Protein AF-A0A6A4EJA3-F1 (afdb_monomer_lite)

Radius of gyration: 52.84 Å; chains: 1; bounding box: 102×20×146 Å

Organism: NCBI:txid53985

Foldseek 3Di:
DQDWDADPVRDIDSDDPVVVVVVVVVVVVVVVVVVVVVVVVVVVVVVVVVVVVVVVVVVVVVVVVVVVVVVVVVVVVVVVVVVVVVVVVVVVVVVVVVVVVVVVVVVVVVVVVVVVVVVVVVVVVD

Structure (mmCIF, N/CA/C/O backbone):
data_AF-A0A6A4EJA3-F1
#
_entry.id   AF-A0A6A4EJA3-F1
#
loop_
_atom_site.group_PDB
_atom_site.id
_atom_site.type_symbol
_atom_site.label_atom_id
_atom_site.label_alt_id
_atom_site.label_comp_id
_atom_site.label_asym_id
_atom_site.label_entity_id
_atom_site.label_seq_id
_atom_site.pdbx_PDB_ins_code
_atom_site.Cartn_x
_atom_site.Cartn_y
_atom_site.Cartn_z
_atom_site.occupancy
_atom_site.B_iso_or_equiv
_atom_site.auth_seq_id
_atom_site.auth_comp_id
_atom_site.auth_asym_id
_atom_site.auth_atom_id
_atom_site.pdbx_PDB_model_num
ATOM 1 N N . MET A 1 1 ? -37.111 1.045 73.009 1.00 49.44 1 MET A N 1
ATOM 2 C CA . MET A 1 1 ? -37.632 -0.321 72.782 1.00 49.44 1 MET A CA 1
ATOM 3 C C . MET A 1 1 ? -38.353 -0.316 71.447 1.00 49.44 1 MET A C 1
ATOM 5 O O . MET A 1 1 ? -38.993 0.697 71.183 1.00 49.44 1 MET A O 1
ATOM 9 N N . PRO A 1 2 ? -38.224 -1.350 70.599 1.00 60.75 2 PRO A N 1
ATOM 10 C CA . PRO A 1 2 ? -38.980 -1.399 69.352 1.00 60.75 2 PRO A CA 1
ATOM 11 C C . PRO A 1 2 ? -40.474 -1.417 69.691 1.00 60.75 2 PRO A C 1
ATOM 13 O O . PRO A 1 2 ? -40.886 -2.169 70.575 1.00 60.75 2 PRO A O 1
ATOM 16 N N . SER A 1 3 ? -41.260 -0.557 69.047 1.00 69.50 3 SER A N 1
ATOM 17 C CA . SER A 1 3 ? -42.714 -0.563 69.204 1.00 69.50 3 SER A CA 1
ATOM 18 C C . SER A 1 3 ? -43.270 -1.735 68.400 1.00 69.50 3 SER A C 1
ATOM 20 O O . SER A 1 3 ? -43.077 -1.794 67.189 1.00 69.50 3 SER A O 1
ATOM 22 N N . ILE A 1 4 ? -43.904 -2.691 69.076 1.00 78.75 4 ILE A N 1
ATOM 23 C CA . ILE A 1 4 ? -44.558 -3.828 68.426 1.00 78.75 4 ILE A CA 1
ATOM 24 C C . ILE A 1 4 ? -45.983 -3.399 68.068 1.00 78.75 4 ILE A C 1
ATOM 26 O O . ILE A 1 4 ? -46.725 -2.945 68.939 1.00 78.75 4 ILE A O 1
ATOM 30 N N . CYS A 1 5 ? -46.366 -3.543 66.803 1.00 77.44 5 CYS A N 1
ATOM 31 C CA . CYS A 1 5 ? -47.709 -3.257 66.302 1.00 77.44 5 CYS A CA 1
ATOM 32 C C . CYS A 1 5 ? -48.258 -4.455 65.515 1.00 77.44 5 CYS A C 1
ATOM 34 O O . CYS A 1 5 ? -47.505 -5.351 65.144 1.00 77.44 5 CYS A O 1
ATOM 36 N N . PHE A 1 6 ? -49.571 -4.496 65.296 1.00 79.62 6 PHE A N 1
ATOM 37 C CA . PHE A 1 6 ? -50.211 -5.488 64.432 1.00 79.62 6 PHE A CA 1
ATOM 38 C C . PHE A 1 6 ? -50.664 -4.802 63.146 1.00 79.62 6 PHE A C 1
ATOM 40 O O . PHE A 1 6 ? -51.156 -3.674 63.208 1.00 79.62 6 PHE A O 1
ATOM 47 N N . ASP A 1 7 ? -50.477 -5.457 62.004 1.00 77.56 7 ASP A N 1
ATOM 48 C CA . ASP A 1 7 ? -51.030 -4.978 60.736 1.00 77.56 7 ASP A CA 1
ATOM 49 C C . ASP A 1 7 ? -52.493 -5.412 60.536 1.00 77.56 7 ASP A C 1
ATOM 51 O O . ASP A 1 7 ? -53.087 -6.087 61.383 1.00 77.56 7 ASP A O 1
ATOM 55 N N . ASP A 1 8 ? -53.074 -5.008 59.403 1.00 81.94 8 ASP A N 1
ATOM 56 C CA . ASP A 1 8 ? -54.471 -5.285 59.045 1.00 81.94 8 ASP A CA 1
ATOM 57 C C . ASP A 1 8 ? -54.770 -6.796 58.910 1.00 81.94 8 ASP A C 1
ATOM 59 O O . ASP A 1 8 ? -55.925 -7.205 59.023 1.00 81.94 8 ASP A O 1
ATOM 63 N N . ASP A 1 9 ? -53.732 -7.628 58.752 1.00 84.62 9 ASP A N 1
ATOM 64 C CA . ASP A 1 9 ? -53.801 -9.092 58.676 1.00 84.62 9 ASP A CA 1
ATOM 65 C C . ASP A 1 9 ? -53.482 -9.770 60.027 1.00 84.62 9 ASP A C 1
ATOM 67 O O . ASP A 1 9 ? -53.293 -10.988 60.099 1.00 84.62 9 ASP A O 1
ATOM 71 N N . CYS A 1 10 ? -53.427 -8.993 61.119 1.00 80.62 10 CYS A N 1
ATOM 72 C CA . CYS A 1 10 ? -53.075 -9.437 62.472 1.00 80.62 10 CYS A CA 1
ATOM 73 C C . CYS A 1 10 ? -51.661 -10.040 62.597 1.00 80.62 10 CYS A C 1
ATOM 75 O O . CYS A 1 10 ? -51.392 -10.814 63.522 1.00 80.62 10 CYS A O 1
ATOM 77 N N . GLN A 1 11 ? -50.730 -9.677 61.713 1.00 82.19 11 GLN A N 1
ATOM 78 C CA . GLN A 1 11 ? -49.329 -10.075 61.823 1.00 82.19 11 GLN A CA 1
ATOM 79 C C . GLN A 1 11 ? -48.558 -9.117 62.727 1.00 82.19 11 GLN A C 1
ATOM 81 O O . GLN A 1 11 ? -48.745 -7.901 62.696 1.00 82.19 11 GLN A O 1
ATOM 86 N N . VAL A 1 12 ? -47.650 -9.675 63.529 1.00 84.19 12 VAL A N 1
ATOM 87 C CA . VAL A 1 12 ? -46.762 -8.900 64.400 1.00 84.19 12 VAL A CA 1
ATOM 88 C C . VAL A 1 12 ? -45.743 -8.147 63.546 1.00 84.19 12 VAL A C 1
ATOM 90 O O . VAL A 1 12 ? -44.961 -8.759 62.818 1.00 84.19 12 VAL A O 1
ATOM 93 N N . ARG A 1 13 ? -45.701 -6.823 63.682 1.00 78.88 13 ARG A N 1
ATOM 94 C CA . ARG A 1 13 ? -44.742 -5.933 63.027 1.00 78.88 13 ARG A CA 1
ATOM 95 C C . ARG A 1 13 ? -43.952 -5.123 64.044 1.00 78.88 13 ARG A C 1
ATOM 97 O O . ARG A 1 13 ? -44.421 -4.795 65.129 1.00 78.88 13 ARG A O 1
ATOM 104 N N . VAL A 1 14 ? -42.717 -4.806 63.671 1.00 82.88 14 VAL A N 1
ATOM 105 C CA . VAL A 1 14 ? -41.757 -4.051 64.500 1.00 82.88 14 VAL A CA 1
ATOM 106 C C . VAL A 1 14 ? -41.557 -2.620 63.967 1.00 82.88 14 VAL A C 1
ATOM 108 O O . VAL A 1 14 ? -40.857 -1.812 64.572 1.00 82.88 14 VAL A O 1
ATOM 111 N N . LEU A 1 15 ? -42.184 -2.322 62.826 1.00 76.12 15 LEU A N 1
ATOM 112 C CA . LEU A 1 15 ? -42.223 -1.042 62.127 1.00 76.12 15 LEU A CA 1
ATOM 113 C C . LEU A 1 15 ? -43.686 -0.738 61.795 1.00 76.12 15 LEU A C 1
ATOM 115 O O . LEU A 1 15 ? -44.449 -1.647 61.468 1.00 76.12 15 LEU A O 1
ATOM 119 N N . ASP A 1 16 ? -44.065 0.528 61.885 1.00 79.94 16 ASP A N 1
ATOM 120 C CA . ASP A 1 16 ? -45.361 1.041 61.458 1.00 79.94 16 ASP A CA 1
ATOM 121 C C . ASP A 1 16 ? -45.530 0.970 59.933 1.00 79.94 16 ASP A C 1
ATOM 123 O O . ASP A 1 16 ? -44.570 0.918 59.158 1.00 79.94 16 ASP A O 1
ATOM 127 N N . LYS A 1 17 ? -46.794 0.944 59.506 1.00 78.81 17 LYS A N 1
ATOM 128 C CA . LYS A 1 17 ? -47.201 0.711 58.116 1.00 78.81 17 LYS A CA 1
ATOM 129 C C . LYS A 1 17 ? -46.616 1.738 57.141 1.00 78.81 17 LYS A C 1
ATOM 131 O O . LYS A 1 17 ? -46.218 1.359 56.039 1.00 78.81 17 LYS A O 1
ATOM 136 N N . ASP A 1 18 ? -46.508 2.996 57.559 1.00 83.00 18 ASP A N 1
ATOM 137 C CA . ASP A 1 18 ? -45.975 4.081 56.730 1.00 83.00 18 ASP A CA 1
ATOM 138 C C . ASP A 1 18 ? -44.482 3.869 56.449 1.00 83.00 18 ASP A C 1
ATOM 140 O O . ASP A 1 18 ? -44.060 3.905 55.293 1.00 83.00 18 ASP A O 1
ATOM 144 N N . ASN A 1 19 ? -43.695 3.521 57.473 1.00 84.69 19 ASN A N 1
ATOM 145 C CA . ASN A 1 19 ? -42.273 3.208 57.315 1.00 84.69 19 ASN A CA 1
ATOM 146 C C . ASN A 1 19 ? -42.030 1.953 56.461 1.00 84.69 19 ASN A C 1
ATOM 148 O O . ASN A 1 19 ? -41.078 1.918 55.681 1.00 84.69 19 ASN A O 1
ATOM 152 N N . ILE A 1 20 ? -42.887 0.931 56.562 1.00 84.31 20 ILE A N 1
ATOM 153 C CA . ILE A 1 20 ? -42.811 -0.258 55.695 1.00 84.31 20 ILE A CA 1
ATOM 154 C C . ILE A 1 20 ? -43.083 0.122 54.238 1.00 84.31 20 ILE A C 1
ATOM 156 O O . ILE A 1 20 ? -42.326 -0.282 53.358 1.00 84.31 20 ILE A O 1
ATOM 160 N N . THR A 1 21 ? -44.120 0.925 53.995 1.00 86.56 21 THR A N 1
ATOM 161 C CA . THR A 1 21 ? -44.502 1.372 52.648 1.00 86.56 21 THR A CA 1
ATOM 162 C C . THR A 1 21 ? -43.386 2.205 52.018 1.00 86.56 21 THR A C 1
ATOM 164 O O . THR A 1 21 ? -42.934 1.887 50.923 1.00 86.56 21 THR A O 1
ATOM 167 N N . HIS A 1 22 ? -42.844 3.187 52.747 1.00 91.00 22 HIS A N 1
ATOM 168 C CA . HIS A 1 22 ? -41.704 3.987 52.283 1.00 91.00 22 HIS A CA 1
ATOM 169 C C . HIS A 1 22 ? -40.456 3.142 52.005 1.00 91.00 22 HIS A C 1
ATOM 171 O O . HIS A 1 22 ? -39.732 3.397 51.046 1.00 91.00 22 HIS A O 1
ATOM 177 N N . THR A 1 23 ? -40.191 2.121 52.827 1.00 91.25 23 THR A N 1
ATOM 178 C CA . THR A 1 23 ? -39.045 1.227 52.605 1.00 91.25 23 THR A CA 1
ATOM 179 C C . THR A 1 23 ? -39.226 0.402 51.327 1.00 91.25 23 THR A C 1
ATOM 181 O O . THR A 1 23 ? -38.268 0.232 50.578 1.00 91.25 23 THR A O 1
ATOM 184 N N . GLN A 1 24 ? -40.446 -0.067 51.045 1.00 91.88 24 GLN A N 1
ATOM 185 C CA . GLN A 1 24 ? -40.772 -0.799 49.815 1.00 91.88 24 GLN A CA 1
ATOM 186 C C . GLN A 1 24 ? -40.710 0.093 48.567 1.00 91.88 24 GLN A C 1
ATOM 188 O O . GLN A 1 24 ? -40.192 -0.333 47.536 1.00 91.88 24 GLN A O 1
ATOM 193 N N . GLU A 1 25 ? -41.189 1.336 48.654 1.00 95.75 25 GLU A N 1
ATOM 194 C CA . GLU A 1 25 ? -41.066 2.328 47.576 1.00 95.75 25 GLU A CA 1
ATOM 195 C C . GLU A 1 25 ? -39.591 2.625 47.273 1.00 95.75 25 GLU A C 1
ATOM 197 O O . GLU A 1 25 ? -39.167 2.562 46.118 1.00 95.75 25 GLU A O 1
ATOM 202 N N . LEU A 1 26 ? -38.779 2.849 48.312 1.00 95.88 26 LEU A N 1
ATOM 203 C CA . LEU A 1 26 ? -37.341 3.071 48.176 1.00 95.88 26 LEU A CA 1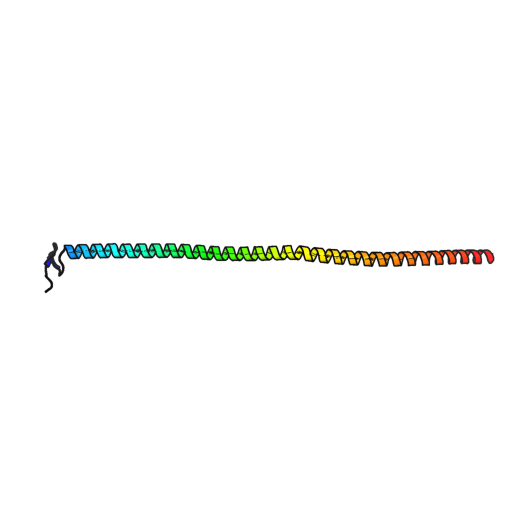
ATOM 204 C C . LEU A 1 26 ? -36.617 1.859 47.572 1.00 95.88 26 LEU A C 1
ATOM 206 O O . LEU A 1 26 ? -35.727 2.028 46.736 1.00 95.88 26 LEU A O 1
ATOM 210 N N . GLU A 1 27 ? -36.982 0.639 47.974 1.00 96.50 27 GLU A N 1
ATOM 211 C CA . GLU A 1 27 ? -36.466 -0.595 47.375 1.00 96.50 27 GLU A CA 1
ATOM 212 C C . GLU A 1 27 ? -36.808 -0.657 45.878 1.00 96.50 27 GLU A C 1
ATOM 214 O O . GLU A 1 27 ? -35.936 -0.927 45.048 1.00 96.50 27 GLU A O 1
ATOM 219 N N . GLN A 1 28 ? -38.055 -0.350 45.512 1.00 97.44 28 GLN A N 1
ATOM 220 C CA . GLN A 1 28 ? -38.497 -0.355 44.121 1.00 97.44 28 GLN A CA 1
ATOM 221 C C . GLN A 1 28 ? -37.747 0.683 43.275 1.00 97.44 28 GLN A C 1
ATOM 223 O O . GLN A 1 28 ? -37.267 0.349 42.188 1.00 97.44 28 GLN A O 1
ATOM 228 N N . GLU A 1 29 ? -37.616 1.921 43.756 1.00 97.38 29 GLU A N 1
ATOM 229 C CA . GLU A 1 29 ? -36.871 2.976 43.061 1.00 97.38 29 GLU A CA 1
ATOM 230 C C . GLU A 1 29 ? -35.387 2.627 42.921 1.00 97.38 29 GLU A C 1
ATOM 232 O O . GLU A 1 29 ? -34.805 2.813 41.848 1.00 97.38 29 GLU A O 1
ATOM 237 N N . SER A 1 30 ? -34.786 2.057 43.968 1.00 98.00 30 SER A N 1
ATOM 238 C CA . SER A 1 30 ? -33.386 1.620 43.954 1.00 98.00 30 SER A CA 1
ATOM 239 C C . SER A 1 30 ? -33.152 0.527 42.910 1.00 98.00 30 SER A C 1
ATOM 241 O O . SER A 1 30 ? -32.190 0.598 42.142 1.00 98.00 30 SER A O 1
ATOM 243 N N . ASN A 1 31 ? -34.064 -0.444 42.820 1.00 97.69 31 ASN A N 1
ATOM 244 C CA . ASN A 1 31 ? -34.003 -1.505 41.817 1.00 97.69 31 ASN A CA 1
ATOM 245 C C . ASN A 1 31 ? -34.177 -0.952 40.394 1.00 97.69 31 ASN A C 1
ATOM 247 O O . ASN A 1 31 ? -33.407 -1.302 39.502 1.00 97.69 31 ASN A O 1
ATOM 251 N N . GLN A 1 32 ? -35.123 -0.033 40.173 1.00 98.06 32 GLN A N 1
ATOM 252 C CA . GLN A 1 32 ? -35.294 0.621 38.868 1.00 98.06 32 GLN A CA 1
ATOM 253 C C . GLN A 1 32 ? -34.069 1.447 38.461 1.00 98.06 32 GLN A C 1
ATOM 255 O O . GLN A 1 32 ? -33.706 1.482 37.283 1.00 98.06 32 GLN A O 1
ATOM 260 N N . PHE A 1 33 ? -33.438 2.130 39.418 1.00 98.19 33 PHE A N 1
ATOM 261 C CA . PHE A 1 33 ? -32.201 2.861 39.177 1.00 98.19 33 PHE A CA 1
ATOM 262 C C . PHE A 1 33 ? -31.073 1.913 38.762 1.00 98.19 33 PHE A C 1
ATOM 264 O O . PHE A 1 33 ? -30.398 2.183 37.768 1.00 98.19 33 PHE A O 1
ATOM 271 N N . ALA A 1 34 ? -30.908 0.788 39.466 1.00 97.94 34 ALA A N 1
ATOM 272 C CA . ALA A 1 34 ? -29.915 -0.225 39.124 1.00 97.94 34 ALA A CA 1
ATOM 273 C C . ALA A 1 34 ? -30.124 -0.769 37.700 1.00 97.94 34 ALA A C 1
ATOM 275 O O . ALA A 1 34 ? -29.181 -0.776 36.913 1.00 97.94 34 ALA A O 1
ATOM 276 N N . THR A 1 35 ? -31.363 -1.107 37.322 1.00 98.38 35 THR A N 1
ATOM 277 C CA . THR A 1 35 ? -31.681 -1.570 35.959 1.00 98.38 35 THR A CA 1
ATOM 278 C C . THR A 1 35 ? -31.333 -0.526 34.895 1.00 98.38 35 THR A C 1
ATOM 280 O O . THR A 1 35 ? -30.681 -0.844 33.904 1.00 98.38 35 THR A O 1
ATOM 283 N N . LYS A 1 36 ? -31.695 0.747 35.104 1.00 98.38 36 LYS A N 1
ATOM 284 C CA . LYS A 1 36 ? -31.348 1.826 34.159 1.00 98.38 36 LYS A CA 1
ATOM 285 C C . LYS A 1 36 ? -29.838 2.033 34.041 1.00 98.38 36 LYS A C 1
ATOM 287 O O . LYS A 1 36 ? -29.347 2.383 32.968 1.00 98.38 36 LYS A O 1
ATOM 292 N N . LEU A 1 37 ? -29.100 1.844 35.136 1.00 98.25 37 LEU A N 1
ATOM 293 C CA . LEU A 1 37 ? -27.643 1.936 35.139 1.00 98.25 37 LEU A CA 1
ATOM 294 C C . LEU A 1 37 ? -27.014 0.807 34.307 1.00 98.25 37 LEU A C 1
ATOM 296 O O . LEU A 1 37 ? -26.082 1.062 33.545 1.00 98.25 37 LEU A O 1
ATOM 300 N N . GLU A 1 38 ? -27.541 -0.414 34.419 1.00 98.31 38 GLU A N 1
ATOM 301 C CA . GLU A 1 38 ? -27.116 -1.562 33.609 1.00 98.31 38 GLU A CA 1
ATOM 302 C C . GLU A 1 38 ? -27.403 -1.338 32.119 1.00 98.31 38 GLU A C 1
ATOM 304 O O . GLU A 1 38 ? -26.505 -1.493 31.290 1.00 98.31 38 GLU A O 1
ATOM 309 N N . GLU A 1 39 ? -28.607 -0.877 31.768 1.00 98.31 39 GLU A N 1
ATOM 310 C CA . GLU A 1 39 ? -28.963 -0.533 30.384 1.00 98.31 39 GLU A CA 1
ATOM 311 C C . GLU A 1 39 ? -28.032 0.541 29.805 1.00 98.31 39 GLU A C 1
ATOM 313 O O . GLU A 1 39 ? -27.538 0.415 28.681 1.00 98.31 39 GLU A O 1
ATOM 318 N N . PHE A 1 40 ? -27.745 1.591 30.581 1.00 98.31 40 PHE A N 1
ATOM 319 C CA . PHE A 1 40 ? -26.806 2.631 30.174 1.00 98.31 40 PHE A CA 1
ATOM 320 C C . PHE A 1 40 ? -25.396 2.072 29.950 1.00 98.31 40 PHE A C 1
ATOM 322 O O . PHE A 1 40 ? -24.742 2.431 28.967 1.00 98.31 40 PHE A O 1
ATOM 329 N N . HIS A 1 41 ? -24.933 1.177 30.826 1.00 98.19 41 HIS A N 1
ATOM 330 C CA . HIS A 1 41 ? -23.628 0.539 30.684 1.00 98.19 41 HIS A CA 1
ATOM 331 C C . HIS A 1 41 ? -23.529 -0.264 29.381 1.00 98.19 41 HIS A C 1
ATOM 333 O O . HIS A 1 41 ? -22.548 -0.118 28.646 1.00 98.19 41 HIS A O 1
ATOM 339 N N . GLU A 1 42 ? -24.559 -1.042 29.044 1.00 98.50 42 GLU A N 1
ATOM 340 C CA . GLU A 1 42 ? -24.594 -1.811 27.796 1.00 98.50 42 GLU A CA 1
ATOM 341 C C . GLU A 1 42 ? -24.626 -0.908 26.554 1.00 98.50 42 GLU A C 1
ATOM 343 O O . GLU A 1 42 ? -23.931 -1.182 25.572 1.00 98.50 42 GLU A O 1
ATOM 348 N N . ILE A 1 43 ? -25.339 0.223 26.601 1.00 98.31 43 ILE A N 1
ATOM 349 C CA . ILE A 1 43 ? -25.315 1.212 25.511 1.00 98.31 43 ILE A CA 1
ATOM 350 C C . ILE A 1 43 ? -23.902 1.774 25.323 1.00 98.31 43 ILE A C 1
ATOM 352 O O . ILE A 1 43 ? -23.393 1.807 24.199 1.00 98.31 43 ILE A O 1
ATOM 356 N N . VAL A 1 44 ? -23.248 2.205 26.406 1.00 98.50 44 VAL A N 1
ATOM 357 C CA . VAL A 1 44 ? -21.885 2.760 26.348 1.00 98.50 44 VAL A CA 1
ATOM 358 C C . VAL A 1 44 ? -20.903 1.729 25.798 1.00 98.50 44 VAL A C 1
ATOM 360 O O . VAL A 1 44 ? -20.080 2.057 24.941 1.00 98.50 44 VAL A O 1
ATOM 363 N N . LYS A 1 45 ? -21.015 0.475 26.238 1.00 98.44 45 LYS A N 1
ATOM 364 C CA . LYS A 1 45 ? -20.199 -0.630 25.738 1.00 98.44 45 LYS A CA 1
ATOM 365 C C . LYS A 1 45 ? -20.398 -0.851 24.237 1.00 98.44 45 LYS A C 1
ATOM 367 O O . LYS A 1 45 ? -19.412 -0.898 23.505 1.00 98.44 45 LYS A O 1
ATOM 372 N N . GLY A 1 46 ? -21.642 -0.874 23.757 1.00 98.44 46 GLY A N 1
ATOM 373 C CA . GLY A 1 46 ? -21.936 -0.983 22.326 1.00 98.44 46 GLY A CA 1
ATOM 374 C C . GLY A 1 46 ? -21.345 0.172 21.506 1.00 98.44 46 GLY A C 1
ATOM 375 O O . GLY A 1 46 ? -20.774 -0.045 20.435 1.00 98.44 46 GLY A O 1
ATOM 376 N N . VAL A 1 47 ? -21.405 1.405 22.020 1.00 98.38 47 VAL A N 1
ATOM 377 C CA . VAL A 1 47 ? -20.779 2.569 21.367 1.00 98.38 47 VAL A CA 1
ATOM 378 C C . VAL A 1 47 ? -19.257 2.418 21.298 1.00 98.38 47 VAL A C 1
ATOM 380 O O . VAL A 1 47 ? -18.669 2.677 20.244 1.00 98.38 47 VAL A O 1
ATOM 383 N N . LEU A 1 48 ? -18.615 1.968 22.380 1.00 98.31 48 LEU A N 1
ATOM 384 C CA . LEU A 1 48 ? -17.167 1.738 22.417 1.00 98.31 48 LEU A CA 1
ATOM 385 C C . LEU A 1 48 ? -16.731 0.671 21.407 1.00 98.31 48 LEU A C 1
ATOM 387 O O . LEU A 1 48 ? -15.767 0.891 20.672 1.00 98.31 48 LEU A O 1
ATOM 391 N N . GLU A 1 49 ? -17.463 -0.437 21.308 1.00 98.50 49 GLU A N 1
ATOM 392 C CA . GLU A 1 49 ? -17.185 -1.505 20.341 1.00 98.50 49 GLU A CA 1
ATOM 393 C C . GLU A 1 49 ? -17.269 -0.997 18.893 1.00 98.50 49 GLU A C 1
ATOM 395 O O . GLU A 1 49 ? -16.387 -1.267 18.068 1.00 98.50 49 GLU A O 1
ATOM 400 N N . VAL A 1 50 ? -18.292 -0.192 18.580 1.00 98.44 50 VAL A N 1
ATOM 401 C CA . VAL A 1 50 ? -18.427 0.439 17.260 1.00 98.44 50 VAL A CA 1
ATOM 402 C C . VAL A 1 50 ? -17.267 1.398 16.995 1.00 98.44 50 VAL A C 1
ATOM 404 O O . VAL A 1 50 ? -16.676 1.349 15.911 1.00 98.44 50 VAL A O 1
ATOM 407 N N . MET A 1 51 ? -16.905 2.247 17.961 1.00 98.44 51 MET A N 1
ATOM 408 C CA . MET A 1 51 ? -15.783 3.181 17.823 1.00 98.44 51 MET A CA 1
ATOM 409 C C . MET A 1 51 ? -14.460 2.451 17.578 1.00 98.44 51 MET A C 1
ATOM 411 O O . MET A 1 51 ? -13.710 2.833 16.676 1.00 98.44 51 MET A O 1
ATOM 415 N N . GLU A 1 52 ? -14.186 1.374 18.314 1.00 98.38 52 GLU A N 1
ATOM 416 C CA . GLU A 1 52 ? -12.975 0.574 18.128 1.00 98.38 52 GLU A CA 1
ATOM 417 C C . GLU A 1 52 ? -12.949 -0.089 16.740 1.00 98.38 52 GLU A C 1
ATOM 419 O O . GLU A 1 52 ? -11.924 -0.076 16.045 1.00 98.38 52 GLU A O 1
ATOM 424 N N . GLY A 1 53 ? -14.093 -0.611 16.286 1.00 98.44 53 GLY A N 1
ATOM 425 C CA . GLY A 1 53 ? -14.248 -1.154 14.939 1.00 98.44 53 GLY A CA 1
ATOM 426 C C . GLY A 1 53 ? -13.952 -0.119 13.849 1.00 98.44 53 GLY A C 1
ATOM 427 O O . GLY A 1 53 ? -13.240 -0.416 12.884 1.00 98.44 53 GLY A O 1
ATOM 428 N N . GLN A 1 54 ? -14.441 1.113 14.007 1.00 98.44 54 GLN A N 1
ATOM 429 C CA . GLN A 1 54 ? -14.165 2.200 13.064 1.00 98.44 54 GLN A CA 1
ATOM 430 C C . GLN A 1 54 ? -12.699 2.637 13.097 1.00 98.44 54 GLN A C 1
ATOM 432 O O . GLN A 1 54 ? -12.095 2.785 12.035 1.00 98.44 54 GLN A O 1
ATOM 437 N N . ALA A 1 55 ? -12.090 2.758 14.279 1.00 98.50 55 ALA A N 1
ATOM 438 C CA . ALA A 1 55 ? -10.675 3.101 14.412 1.00 98.50 55 ALA A CA 1
ATOM 439 C C . ALA A 1 55 ? -9.775 2.098 13.664 1.00 98.50 55 ALA A C 1
ATOM 441 O O . ALA A 1 55 ? -8.914 2.495 12.875 1.00 98.50 55 ALA A O 1
ATOM 442 N N . LYS A 1 56 ? -10.039 0.790 13.814 1.00 98.56 56 LYS A N 1
ATOM 443 C CA . LYS A 1 56 ? -9.320 -0.274 13.086 1.00 98.56 56 LYS A CA 1
ATOM 444 C C . LYS A 1 56 ? -9.494 -0.170 11.567 1.00 98.56 56 LYS A C 1
ATOM 446 O O . LYS A 1 56 ? -8.544 -0.414 10.819 1.00 98.56 56 LYS A O 1
ATOM 451 N N . ARG A 1 57 ? -10.693 0.183 11.088 1.00 98.44 57 ARG A N 1
ATOM 452 C CA . ARG A 1 57 ? -10.962 0.378 9.650 1.00 98.44 57 ARG A CA 1
ATOM 453 C C . ARG A 1 57 ? -10.218 1.589 9.095 1.00 98.44 57 ARG A C 1
ATOM 455 O O . ARG A 1 57 ? -9.610 1.476 8.035 1.00 98.44 57 ARG A O 1
ATOM 462 N N . ILE A 1 58 ? -10.232 2.706 9.818 1.00 98.56 58 ILE A N 1
ATOM 463 C CA . ILE A 1 58 ? -9.538 3.936 9.424 1.00 98.56 58 ILE A CA 1
ATOM 464 C C . ILE A 1 58 ? -8.035 3.683 9.306 1.00 98.56 58 ILE A C 1
ATOM 466 O O . ILE A 1 58 ? -7.448 4.012 8.276 1.00 98.56 58 ILE A O 1
ATOM 470 N N . GLU A 1 59 ? -7.416 3.043 10.302 1.00 98.44 59 GLU A N 1
ATOM 471 C CA . GLU A 1 59 ? -5.972 2.785 10.255 1.00 98.44 59 GLU A CA 1
ATOM 472 C C . GLU A 1 59 ? -5.599 1.852 9.093 1.00 98.44 59 GLU A C 1
ATOM 474 O O . GLU A 1 59 ? -4.614 2.085 8.392 1.00 98.44 59 GLU A O 1
ATOM 479 N N . ARG A 1 60 ? -6.431 0.840 8.808 1.00 98.50 60 ARG A N 1
ATOM 480 C CA . ARG A 1 60 ? -6.236 -0.045 7.651 1.00 98.50 60 ARG A CA 1
ATOM 481 C C . ARG A 1 60 ? -6.248 0.724 6.329 1.00 98.50 60 ARG A C 1
ATOM 483 O O . ARG A 1 60 ? -5.368 0.513 5.496 1.00 98.50 60 ARG A O 1
ATOM 490 N N . GLU A 1 61 ? -7.242 1.581 6.114 1.00 98.50 61 GLU A N 1
ATOM 491 C CA . GLU A 1 61 ? -7.349 2.341 4.864 1.00 98.50 61 GLU A CA 1
ATOM 492 C C . GLU A 1 61 ? -6.263 3.418 4.754 1.00 98.50 61 GLU A C 1
ATOM 494 O O . GLU A 1 61 ? -5.701 3.612 3.676 1.00 98.50 61 GLU A O 1
ATOM 499 N N . LYS A 1 62 ? -5.864 4.036 5.870 1.00 98.69 62 LYS A N 1
ATOM 500 C CA . LYS A 1 62 ? -4.712 4.944 5.928 1.00 98.69 62 LYS A CA 1
ATOM 501 C C . LYS A 1 62 ? -3.422 4.249 5.487 1.00 98.69 62 LYS A C 1
ATOM 503 O O . LYS A 1 62 ? -2.700 4.789 4.650 1.00 98.69 62 LYS A O 1
ATOM 508 N N . LEU A 1 63 ? -3.143 3.044 5.991 1.00 98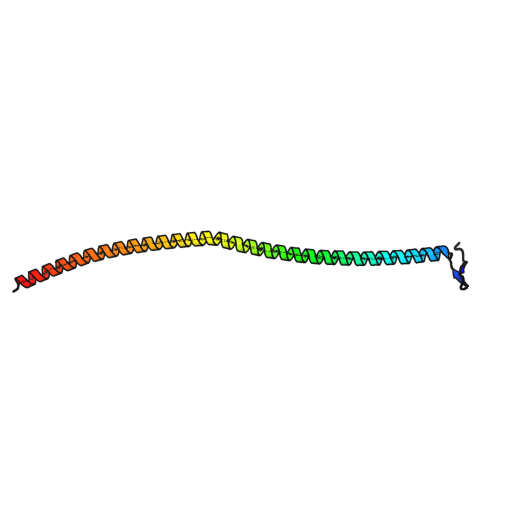.50 63 LEU A N 1
ATOM 509 C CA . LEU A 1 63 ? -1.964 2.272 5.581 1.00 98.50 63 LEU A CA 1
ATOM 510 C C . LEU A 1 63 ? -1.998 1.914 4.090 1.00 98.50 63 LEU A C 1
ATOM 512 O O . LEU A 1 63 ? -0.981 2.045 3.407 1.00 98.50 63 LEU A O 1
ATOM 516 N N . LYS A 1 64 ? -3.163 1.523 3.555 1.00 98.44 64 LYS A N 1
ATOM 517 C CA . LYS A 1 64 ? -3.326 1.277 2.112 1.00 98.44 64 LYS A CA 1
ATOM 518 C C . LYS A 1 64 ? -3.057 2.530 1.283 1.00 98.44 64 LYS A C 1
ATOM 520 O O . LYS A 1 64 ? -2.327 2.448 0.297 1.00 98.44 64 LYS A O 1
ATOM 525 N N . ALA A 1 65 ? -3.604 3.676 1.687 1.00 98.38 65 ALA A N 1
ATOM 526 C CA . ALA A 1 65 ? -3.406 4.945 0.994 1.00 98.38 65 ALA A CA 1
ATOM 527 C C . ALA A 1 65 ? -1.927 5.365 0.988 1.00 98.38 65 ALA A C 1
ATOM 529 O O . ALA A 1 65 ? -1.404 5.758 -0.053 1.00 98.38 65 ALA A O 1
ATOM 530 N N . ILE A 1 66 ? -1.222 5.208 2.115 1.00 97.94 66 ILE A N 1
ATOM 531 C CA . ILE A 1 66 ? 0.229 5.450 2.197 1.00 97.94 66 ILE A CA 1
ATOM 532 C C . ILE A 1 66 ? 0.985 4.514 1.248 1.00 97.94 66 ILE A C 1
ATOM 534 O O . ILE A 1 66 ? 1.850 4.967 0.500 1.00 97.94 66 ILE A O 1
ATOM 538 N N . GLY A 1 67 ? 0.642 3.222 1.235 1.00 97.88 67 GLY A N 1
ATOM 539 C CA . GLY A 1 67 ? 1.262 2.250 0.334 1.00 97.88 67 GLY A CA 1
ATOM 540 C C . GLY A 1 67 ? 1.063 2.596 -1.145 1.00 97.88 67 GLY A C 1
ATOM 541 O O . GLY A 1 67 ? 2.011 2.541 -1.927 1.00 97.88 67 GLY A O 1
ATOM 542 N N . GLN A 1 68 ? -0.149 3.007 -1.527 1.00 97.25 68 GLN A N 1
ATOM 543 C CA . GLN A 1 68 ? -0.447 3.460 -2.887 1.00 97.25 68 GLN A CA 1
ATOM 544 C C . GLN A 1 68 ? 0.330 4.726 -3.254 1.00 97.25 68 GLN A C 1
ATOM 546 O O . GLN A 1 68 ? 0.911 4.778 -4.336 1.00 97.25 68 GLN A O 1
ATOM 551 N N . ARG A 1 69 ? 0.402 5.708 -2.347 1.00 96.31 69 ARG A N 1
ATOM 552 C CA . ARG A 1 69 ? 1.181 6.934 -2.555 1.00 96.31 69 ARG A CA 1
ATOM 553 C C . ARG A 1 69 ? 2.657 6.619 -2.798 1.00 96.31 69 ARG A C 1
ATOM 555 O O . ARG A 1 69 ? 3.192 7.015 -3.824 1.00 96.31 69 ARG A O 1
ATOM 562 N N . ASN A 1 70 ? 3.276 5.813 -1.934 1.00 96.06 70 ASN A N 1
ATOM 563 C CA . ASN A 1 70 ? 4.686 5.434 -2.077 1.00 96.06 70 ASN A CA 1
ATOM 564 C C . ASN A 1 70 ? 4.960 4.707 -3.410 1.00 96.06 70 ASN A C 1
ATOM 566 O O . ASN A 1 70 ? 6.021 4.869 -4.016 1.00 96.06 70 ASN A O 1
ATOM 570 N N . ARG A 1 71 ? 4.002 3.904 -3.893 1.00 95.50 71 ARG A N 1
ATOM 571 C CA . ARG A 1 71 ? 4.105 3.252 -5.205 1.00 95.50 71 ARG A CA 1
ATOM 572 C C . ARG A 1 71 ? 4.076 4.268 -6.349 1.00 95.50 71 ARG A C 1
ATOM 574 O O . ARG A 1 71 ? 4.878 4.146 -7.264 1.00 95.50 71 ARG A O 1
ATOM 581 N N . VAL A 1 72 ? 3.183 5.254 -6.298 1.00 95.06 72 VAL A N 1
ATOM 582 C CA . VAL A 1 72 ? 3.111 6.318 -7.315 1.00 95.06 72 VAL A CA 1
ATOM 583 C C . VAL A 1 72 ? 4.372 7.183 -7.297 1.00 95.06 72 VAL A C 1
ATOM 585 O O . VAL A 1 72 ? 4.931 7.460 -8.356 1.00 95.06 72 VAL A O 1
ATOM 588 N N . ASP A 1 73 ? 4.862 7.543 -6.112 1.00 93.19 73 ASP A N 1
ATOM 589 C CA . ASP A 1 73 ? 6.078 8.347 -5.962 1.00 93.19 73 ASP A CA 1
ATOM 590 C C . ASP A 1 73 ? 7.296 7.620 -6.568 1.00 93.19 73 ASP A C 1
ATOM 592 O O . ASP A 1 73 ? 8.041 8.187 -7.369 1.00 93.19 73 ASP A O 1
ATOM 596 N N . SER A 1 74 ? 7.445 6.321 -6.279 1.00 95.56 74 SER A N 1
ATOM 597 C CA . SER A 1 74 ? 8.533 5.500 -6.837 1.00 95.56 74 SER A CA 1
ATOM 598 C C . SER A 1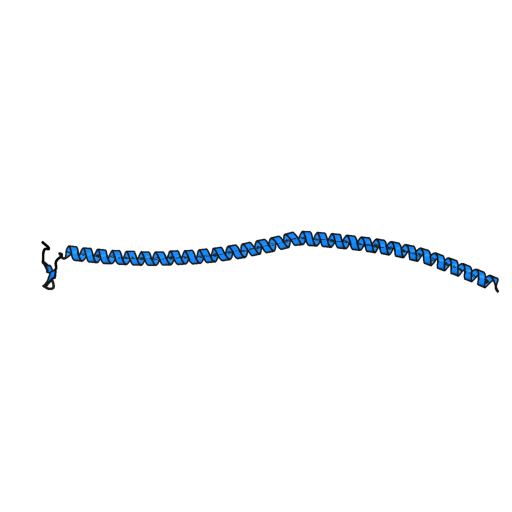 74 ? 8.370 5.159 -8.325 1.00 95.56 74 SER A C 1
ATOM 600 O O . SER A 1 74 ? 9.364 4.895 -9.005 1.00 95.56 74 SER A O 1
ATOM 602 N N . GLU A 1 75 ? 7.153 5.189 -8.879 1.00 96.75 75 GLU A N 1
ATOM 603 C CA . GLU A 1 75 ? 6.924 4.973 -10.314 1.00 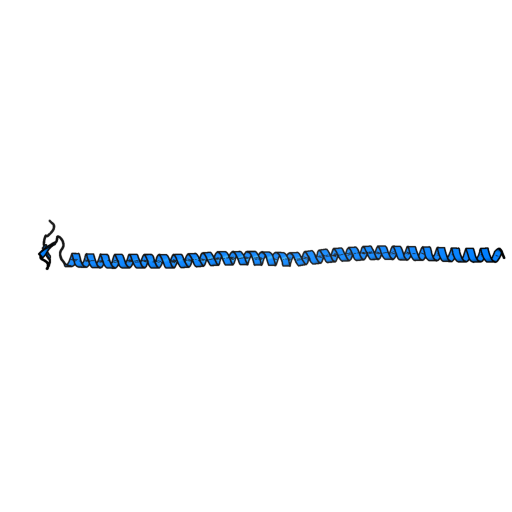96.75 75 GLU A CA 1
ATOM 604 C C . GLU A 1 75 ? 7.579 6.054 -11.176 1.00 96.75 75 GLU A C 1
ATOM 606 O O . GLU A 1 75 ? 8.119 5.742 -12.240 1.00 96.75 75 GLU A O 1
ATOM 611 N N . VAL A 1 76 ? 7.541 7.316 -10.740 1.00 92.00 76 VAL A N 1
ATOM 612 C CA . VAL A 1 76 ? 8.138 8.430 -11.492 1.00 92.00 76 VAL A CA 1
ATOM 613 C C . VAL A 1 76 ? 9.653 8.260 -11.571 1.00 92.00 76 VAL A C 1
ATOM 615 O O . VAL A 1 76 ? 10.231 8.338 -12.658 1.00 92.00 76 VAL A O 1
ATOM 618 N N . GLU A 1 77 ? 10.295 7.960 -10.442 1.00 93.75 77 GLU A N 1
ATOM 619 C CA . GLU A 1 77 ? 11.738 7.715 -10.384 1.00 93.75 77 GLU A CA 1
ATOM 620 C C . GLU A 1 77 ? 12.143 6.491 -11.213 1.00 93.75 77 GLU A C 1
ATOM 622 O O . GLU A 1 77 ? 13.069 6.575 -12.025 1.00 93.75 77 GLU A O 1
ATOM 627 N N . ASN A 1 78 ? 11.414 5.376 -11.087 1.00 96.50 78 ASN A N 1
ATOM 628 C CA . ASN A 1 78 ? 11.670 4.167 -11.874 1.00 96.50 78 ASN A CA 1
ATOM 629 C C . ASN A 1 78 ? 11.538 4.423 -13.377 1.00 96.50 78 ASN A C 1
ATOM 631 O O . ASN A 1 78 ? 12.390 3.989 -14.155 1.00 96.50 78 ASN A O 1
ATOM 635 N N . ARG A 1 79 ? 10.506 5.160 -13.796 1.00 96.88 79 ARG A N 1
ATOM 636 C CA . ARG A 1 79 ? 10.281 5.519 -15.201 1.00 96.88 79 ARG A CA 1
ATOM 637 C C . ARG A 1 79 ? 11.401 6.400 -15.742 1.00 96.88 79 AR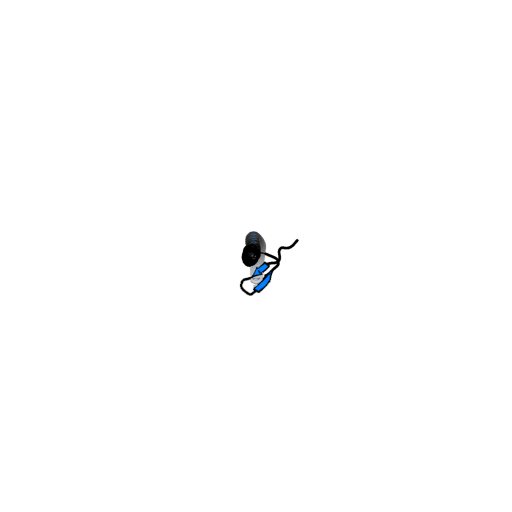G A C 1
ATOM 639 O O . ARG A 1 79 ? 11.898 6.147 -16.838 1.00 96.88 79 ARG A O 1
ATOM 646 N N . ASN A 1 80 ? 11.836 7.394 -14.969 1.00 96.00 80 ASN A N 1
ATOM 647 C CA . ASN A 1 80 ? 12.951 8.262 -15.346 1.00 96.00 80 ASN A CA 1
ATOM 648 C C . ASN A 1 80 ? 14.259 7.473 -15.469 1.00 96.00 80 ASN A C 1
ATOM 650 O O . ASN A 1 80 ? 14.977 7.627 -16.458 1.00 96.00 80 ASN A O 1
ATOM 654 N N . ARG A 1 81 ? 14.536 6.571 -14.522 1.00 97.06 81 ARG A N 1
ATOM 655 C CA . ARG A 1 81 ? 15.712 5.694 -14.560 1.00 97.06 81 ARG A CA 1
ATOM 656 C C . ARG A 1 81 ? 15.701 4.768 -15.778 1.00 97.06 81 ARG A C 1
ATOM 658 O O . ARG A 1 81 ? 16.717 4.643 -16.458 1.00 97.06 81 ARG A O 1
ATOM 665 N N . GLN A 1 82 ? 14.562 4.144 -16.079 1.00 97.81 82 GLN A N 1
ATOM 666 C CA . GLN A 1 82 ? 14.407 3.296 -17.266 1.00 97.81 82 GLN A CA 1
ATOM 667 C C . GLN A 1 82 ? 14.608 4.093 -18.557 1.00 97.81 82 GLN A C 1
ATOM 669 O O . GLN A 1 82 ? 15.319 3.636 -19.450 1.00 97.81 82 GLN A O 1
ATOM 674 N N . LYS A 1 83 ? 14.041 5.302 -18.641 1.00 98.12 83 LYS A N 1
ATOM 675 C CA . LYS A 1 83 ? 14.222 6.188 -19.794 1.00 98.12 83 LYS A CA 1
ATOM 676 C C . LYS A 1 83 ? 15.698 6.524 -20.016 1.00 98.12 83 LYS A C 1
ATOM 678 O O . LYS A 1 83 ? 16.190 6.343 -21.124 1.00 98.12 83 LYS A O 1
ATOM 683 N N . GLN A 1 84 ? 16.412 6.935 -18.969 1.00 98.25 84 GLN A N 1
ATOM 684 C CA . GLN A 1 84 ? 17.846 7.240 -19.054 1.00 98.25 84 GLN A CA 1
ATOM 685 C C . GLN A 1 84 ? 18.669 6.023 -19.494 1.00 98.25 84 GLN A C 1
ATOM 687 O O . GLN A 1 84 ? 19.551 6.139 -20.342 1.00 98.25 84 GLN A O 1
ATOM 692 N N . MET A 1 85 ? 18.361 4.839 -18.959 1.00 98.25 85 MET A N 1
ATOM 693 C CA . MET A 1 85 ? 19.036 3.599 -19.343 1.00 98.25 85 MET A CA 1
ATOM 694 C C . MET A 1 85 ? 18.808 3.253 -20.824 1.00 98.25 85 MET A C 1
ATOM 696 O O . MET A 1 85 ? 19.751 2.876 -21.518 1.00 98.25 85 MET A O 1
ATOM 700 N N . LEU A 1 86 ? 17.582 3.423 -21.329 1.00 98.56 86 LEU A N 1
ATOM 701 C CA . LEU A 1 86 ? 17.267 3.217 -22.745 1.00 98.56 86 LEU A CA 1
ATOM 702 C C . LEU A 1 86 ? 17.959 4.247 -23.647 1.00 98.56 86 LEU A C 1
ATOM 704 O O . LEU A 1 86 ? 18.472 3.880 -24.700 1.00 98.56 86 LEU A O 1
ATOM 708 N N . GLU A 1 87 ? 18.017 5.516 -23.242 1.00 98.56 87 GLU A N 1
ATOM 709 C CA . GLU A 1 87 ? 18.722 6.568 -23.988 1.00 98.56 87 GLU A CA 1
ATOM 710 C C . GLU A 1 87 ? 20.224 6.274 -24.109 1.00 98.56 87 GLU A C 1
ATOM 712 O O . GLU A 1 87 ? 20.797 6.432 -25.192 1.00 98.56 87 GLU A O 1
ATOM 717 N N . LEU A 1 88 ? 20.852 5.782 -23.035 1.00 98.56 88 LEU A N 1
ATOM 718 C CA . LEU A 1 88 ? 22.246 5.334 -23.057 1.00 98.56 88 LEU A CA 1
ATOM 719 C C . LEU A 1 88 ? 22.449 4.159 -24.019 1.00 98.56 88 LEU A C 1
ATOM 721 O O . LEU A 1 88 ? 23.352 4.213 -24.854 1.00 98.56 88 LEU A O 1
ATOM 725 N N . LEU A 1 89 ? 21.579 3.147 -23.962 1.00 98.62 89 LEU A N 1
ATOM 726 C CA . LEU A 1 89 ? 21.653 1.986 -24.851 1.00 98.62 89 LEU A CA 1
ATOM 727 C C . LEU A 1 89 ? 21.485 2.382 -26.325 1.00 98.62 89 LEU A C 1
ATOM 729 O O . LEU A 1 89 ? 22.216 1.907 -27.192 1.00 98.62 89 LEU A O 1
ATOM 733 N N . ILE A 1 90 ? 20.550 3.290 -26.620 1.00 98.62 90 ILE A N 1
ATOM 734 C CA . ILE A 1 90 ? 20.358 3.829 -27.972 1.00 98.62 90 ILE A CA 1
ATOM 735 C C . ILE A 1 90 ? 21.630 4.535 -28.446 1.00 98.62 90 ILE A C 1
ATOM 737 O O . ILE A 1 90 ? 22.048 4.341 -29.588 1.00 98.62 90 ILE A O 1
ATOM 741 N N . LYS A 1 91 ? 22.257 5.349 -27.591 1.00 98.62 91 LYS A N 1
ATOM 742 C CA . LYS A 1 91 ? 2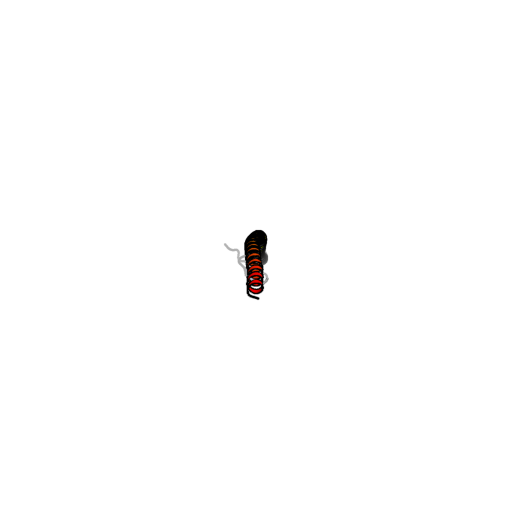3.498 6.057 -27.929 1.00 98.62 91 LYS A CA 1
ATOM 743 C C . LYS A 1 91 ? 24.648 5.087 -28.209 1.00 98.62 91 LYS A C 1
ATOM 745 O O . LYS A 1 91 ? 25.372 5.270 -29.189 1.00 98.62 91 LYS A O 1
ATOM 750 N N . GLU A 1 92 ? 24.790 4.052 -27.388 1.00 98.56 92 GLU A N 1
ATOM 751 C CA . GLU A 1 92 ? 25.791 3.000 -27.573 1.00 98.56 92 GLU A CA 1
ATOM 752 C C . GLU A 1 92 ? 25.595 2.295 -28.921 1.00 98.56 92 GLU A C 1
ATOM 754 O O . GLU A 1 92 ? 26.515 2.250 -29.738 1.00 98.56 92 GLU A O 1
ATOM 759 N N . LYS A 1 93 ? 24.366 1.854 -29.218 1.00 98.56 93 LYS A N 1
ATOM 760 C CA . LYS A 1 93 ? 24.046 1.162 -30.475 1.00 98.56 93 LYS A CA 1
ATOM 761 C C . LYS A 1 93 ? 24.223 2.040 -31.711 1.00 98.56 93 LYS A C 1
ATOM 763 O O . LYS A 1 93 ? 24.670 1.545 -32.741 1.00 98.56 93 LYS A O 1
ATOM 768 N N . LYS A 1 94 ? 23.923 3.340 -31.621 1.00 98.62 94 LYS A N 1
ATOM 769 C CA . LYS A 1 94 ? 24.195 4.297 -32.709 1.00 98.62 94 LYS A CA 1
ATOM 770 C C . LYS A 1 94 ? 25.690 4.432 -32.987 1.00 98.62 94 LYS A C 1
ATOM 772 O O . LYS A 1 94 ? 26.093 4.350 -34.141 1.00 98.62 94 LYS A O 1
ATOM 777 N N . THR A 1 95 ? 26.498 4.560 -31.937 1.00 98.62 95 THR A N 1
ATOM 778 C CA . THR A 1 95 ? 27.965 4.624 -32.059 1.00 98.62 95 THR A CA 1
ATOM 779 C C . THR A 1 95 ? 28.518 3.351 -32.704 1.00 98.62 95 THR A C 1
ATOM 781 O O . THR A 1 95 ? 29.369 3.398 -33.591 1.00 98.62 95 THR A O 1
ATOM 784 N N . GLU A 1 96 ? 28.007 2.194 -32.281 1.00 98.50 96 GLU A N 1
ATOM 785 C CA . GLU A 1 96 ? 28.400 0.896 -32.824 1.00 98.50 96 GLU A CA 1
ATOM 786 C C . GLU A 1 96 ? 28.047 0.777 -34.318 1.00 98.50 96 GLU A C 1
ATOM 788 O O . GLU A 1 96 ? 28.878 0.358 -35.125 1.00 98.50 96 GLU A O 1
ATOM 793 N N . LEU A 1 97 ? 26.848 1.226 -34.702 1.00 98.56 97 LEU A N 1
ATOM 794 C CA . LEU A 1 97 ? 26.395 1.265 -36.091 1.00 98.56 97 LEU A CA 1
ATOM 795 C C . LEU A 1 97 ? 27.254 2.193 -36.963 1.00 98.56 97 LEU A C 1
ATOM 797 O O . LEU A 1 97 ? 27.641 1.807 -38.064 1.00 98.56 97 LEU A O 1
ATOM 801 N N . GLU A 1 98 ? 27.577 3.395 -36.484 1.00 98.50 98 GLU A N 1
ATOM 802 C CA . GLU A 1 98 ? 28.457 4.335 -37.191 1.00 98.50 98 GLU A CA 1
ATOM 803 C C . GLU A 1 98 ? 29.835 3.718 -37.454 1.00 98.50 98 GLU A C 1
ATOM 805 O O . GLU A 1 98 ? 30.351 3.793 -38.573 1.00 98.50 98 GLU A O 1
ATOM 810 N N . ARG A 1 99 ? 30.394 3.021 -36.456 1.00 98.62 99 ARG A N 1
ATOM 811 C CA . ARG A 1 99 ? 31.658 2.292 -36.601 1.00 98.62 99 ARG A CA 1
ATOM 812 C C . ARG A 1 99 ? 31.567 1.203 -37.672 1.00 98.62 99 ARG A C 1
ATOM 814 O O . ARG A 1 99 ? 32.471 1.094 -38.501 1.00 98.62 99 ARG A O 1
ATOM 821 N N . TYR A 1 100 ? 30.500 0.401 -37.666 1.00 98.62 100 TYR A N 1
ATOM 822 C CA . TYR A 1 100 ? 30.299 -0.645 -38.672 1.00 98.62 100 TYR A CA 1
ATOM 823 C C . TYR A 1 100 ? 30.131 -0.074 -40.080 1.00 98.62 100 TYR A C 1
ATOM 825 O O . TYR A 1 100 ? 30.726 -0.602 -41.016 1.00 98.62 100 TYR A O 1
ATOM 833 N N . ASN A 1 101 ? 29.392 1.025 -40.230 1.00 98.62 101 ASN A N 1
ATOM 834 C CA . ASN A 1 101 ? 29.223 1.696 -41.518 1.00 98.62 101 ASN A CA 1
ATOM 835 C C . ASN A 1 101 ? 30.560 2.188 -42.079 1.00 98.62 101 ASN A C 1
ATOM 837 O O . ASN A 1 101 ? 30.852 1.959 -43.252 1.00 98.62 101 ASN A O 1
ATOM 841 N N . LEU A 1 102 ? 31.400 2.807 -41.244 1.00 98.50 102 LEU A N 1
ATOM 842 C CA . LEU A 1 102 ? 32.728 3.259 -41.663 1.00 98.50 102 LEU A CA 1
ATOM 843 C C . LEU A 1 102 ? 33.619 2.080 -42.083 1.00 98.50 102 LEU A C 1
ATOM 845 O O . LEU A 1 102 ? 34.292 2.137 -43.113 1.00 98.50 102 LEU A O 1
ATOM 849 N N . GLN A 1 103 ? 33.594 0.990 -41.312 1.00 98.31 103 GLN A N 1
ATOM 850 C CA . GLN A 1 103 ? 34.342 -0.225 -41.631 1.00 98.31 103 GLN A CA 1
ATOM 851 C C . GLN A 1 103 ? 33.878 -0.840 -42.959 1.00 98.31 103 GLN A C 1
ATOM 853 O O . GLN A 1 103 ? 34.708 -1.204 -43.791 1.00 98.31 103 GLN A O 1
ATOM 858 N N . PHE A 1 104 ? 32.565 -0.915 -43.181 1.00 98.44 104 PHE A N 1
ATOM 859 C CA . PHE A 1 104 ? 31.983 -1.421 -44.421 1.00 98.44 104 PHE A CA 1
ATOM 860 C C . PHE A 1 104 ? 32.387 -0.577 -45.636 1.00 98.44 104 PHE A C 1
ATOM 862 O O . PHE A 1 104 ? 32.809 -1.130 -46.651 1.00 98.44 104 PHE A O 1
ATOM 869 N N . GLN A 1 105 ? 32.319 0.753 -45.527 1.00 98.38 105 GLN A N 1
ATOM 870 C CA . GLN A 1 105 ? 32.738 1.664 -46.597 1.00 98.38 105 GLN A CA 1
ATOM 871 C C . GLN A 1 105 ? 34.224 1.498 -46.934 1.00 98.38 105 GLN A C 1
ATOM 873 O O . GLN A 1 105 ? 34.586 1.419 -48.107 1.00 98.38 105 GLN A O 1
ATOM 878 N N . SER A 1 106 ? 35.083 1.392 -45.914 1.00 98.31 106 SER A N 1
ATOM 879 C CA . SER A 1 106 ? 36.518 1.168 -46.111 1.00 98.31 106 SER A CA 1
ATOM 880 C C . SER A 1 106 ? 36.803 -0.157 -46.818 1.00 98.31 106 SER A C 1
ATOM 882 O O . SER A 1 106 ? 37.632 -0.194 -47.723 1.00 98.31 106 SER A O 1
ATOM 884 N N . LEU A 1 107 ? 36.140 -1.243 -46.409 1.00 98.25 107 LEU A N 1
ATOM 885 C CA . LEU A 1 107 ? 36.328 -2.562 -47.015 1.00 98.25 107 LEU A CA 1
ATOM 886 C C . LEU A 1 107 ? 35.786 -2.620 -48.444 1.00 98.25 107 LEU A C 1
ATOM 888 O O . LEU A 1 107 ? 36.445 -3.194 -49.303 1.00 98.25 107 LEU A O 1
ATOM 892 N N . SER A 1 108 ? 34.637 -1.992 -48.706 1.00 98.31 108 SER A N 1
ATOM 893 C CA . SER A 1 108 ? 34.059 -1.923 -50.055 1.00 98.31 108 SER A CA 1
ATOM 894 C C . SER A 1 108 ? 35.006 -1.212 -51.018 1.00 98.31 108 SER A C 1
ATOM 896 O O . SER A 1 108 ? 35.295 -1.733 -52.086 1.00 98.31 108 SER A O 1
ATOM 898 N N . LYS A 1 109 ? 35.597 -0.086 -50.594 1.00 98.12 109 LYS A N 1
ATOM 899 C CA . LYS A 1 109 ? 36.595 0.628 -51.398 1.00 98.12 109 LYS A CA 1
ATOM 900 C C . LYS A 1 109 ? 37.816 -0.241 -51.720 1.00 98.12 109 LYS A C 1
ATOM 902 O O . LYS A 1 109 ? 38.267 -0.254 -52.859 1.00 98.12 109 LYS A O 1
ATOM 907 N N . ILE A 1 110 ? 38.342 -0.972 -50.733 1.00 98.00 110 ILE A N 1
ATOM 908 C CA . ILE A 1 110 ? 39.478 -1.884 -50.947 1.00 98.00 110 ILE A CA 1
ATOM 909 C C . ILE A 1 110 ? 39.093 -3.013 -51.911 1.00 98.00 110 ILE A C 1
ATOM 911 O O . ILE A 1 110 ? 39.885 -3.363 -52.781 1.00 98.00 110 ILE A O 1
ATOM 915 N N . ALA A 1 111 ? 37.890 -3.575 -51.776 1.00 97.81 111 ALA A N 1
ATOM 916 C CA . ALA A 1 111 ? 37.399 -4.622 -52.667 1.00 97.81 111 ALA A CA 1
ATOM 917 C C . ALA A 1 111 ? 37.278 -4.121 -54.116 1.00 97.81 111 ALA A C 1
ATOM 919 O O . ALA A 1 111 ? 37.751 -4.794 -55.030 1.00 97.81 111 ALA A O 1
ATOM 920 N N . ASP A 1 112 ? 36.735 -2.917 -54.320 1.00 97.50 112 ASP A N 1
ATOM 921 C CA . ASP A 1 112 ? 36.639 -2.285 -55.640 1.00 97.50 112 ASP A CA 1
ATOM 922 C C . ASP A 1 112 ? 38.033 -2.037 -56.250 1.00 97.50 112 ASP A C 1
ATOM 924 O O . ASP A 1 112 ? 38.274 -2.336 -57.420 1.00 97.50 112 ASP A O 1
ATOM 928 N N . GLU A 1 113 ? 38.986 -1.534 -55.455 1.00 97.12 113 GLU A N 1
ATOM 929 C CA . GLU A 1 113 ? 40.378 -1.326 -55.883 1.00 97.12 113 GLU A CA 1
ATOM 930 C C . GLU A 1 113 ? 41.065 -2.642 -56.281 1.00 97.12 113 GLU A C 1
ATOM 932 O O . GLU A 1 113 ? 41.773 -2.694 -57.292 1.00 97.12 113 GLU A O 1
ATOM 937 N N . GLN A 1 114 ? 40.842 -3.713 -55.515 1.00 96.56 114 GLN A N 1
ATOM 938 C CA . GLN A 1 114 ? 41.362 -5.047 -55.817 1.00 96.56 114 GLN A CA 1
ATOM 939 C C . GLN A 1 114 ? 40.738 -5.627 -57.088 1.00 96.56 114 GLN A C 1
ATOM 941 O O . GLN A 1 114 ? 41.466 -6.187 -57.907 1.00 96.56 114 GLN A O 1
ATOM 946 N N . GLN A 1 115 ? 39.430 -5.452 -57.296 1.00 96.62 115 GLN A N 1
ATOM 947 C CA . GLN A 1 115 ? 38.753 -5.893 -58.516 1.00 96.62 115 GLN A CA 1
ATOM 948 C C . GLN A 1 115 ? 39.319 -5.186 -59.750 1.00 96.62 115 GLN A C 1
ATOM 950 O O . GLN A 1 115 ? 39.714 -5.842 -60.710 1.00 96.62 115 GLN A O 1
ATOM 955 N N . LEU A 1 116 ? 39.473 -3.860 -59.688 1.00 95.62 116 LEU A N 1
ATOM 956 C CA . LEU A 1 116 ? 40.077 -3.080 -60.771 1.00 95.62 116 LEU A CA 1
ATOM 957 C C . LEU A 1 116 ? 41.519 -3.507 -61.076 1.00 95.62 116 LEU A C 1
ATOM 959 O O . LEU A 1 116 ? 41.951 -3.451 -62.228 1.00 95.62 116 LEU A O 1
ATOM 963 N N . LEU A 1 117 ? 42.291 -3.895 -60.058 1.00 95.50 117 LEU A N 1
ATOM 964 C CA . LEU A 1 117 ? 43.645 -4.411 -60.251 1.00 95.50 117 LEU A CA 1
ATOM 965 C C . LEU A 1 117 ? 43.632 -5.783 -60.935 1.00 95.50 117 LEU A C 1
ATOM 967 O O . LEU A 1 117 ? 44.410 -5.988 -61.866 1.00 95.50 117 LEU A O 1
ATOM 971 N N . MET A 1 118 ? 42.752 -6.694 -60.509 1.00 94.88 118 MET A N 1
ATOM 972 C CA . MET A 1 118 ? 42.590 -8.006 -61.144 1.00 94.88 118 MET A CA 1
ATOM 973 C C . MET A 1 118 ? 42.191 -7.869 -62.615 1.00 94.88 118 MET A C 1
ATOM 975 O O . MET A 1 118 ? 42.814 -8.498 -63.467 1.00 94.88 118 MET A O 1
ATOM 979 N N . ASP A 1 119 ? 41.236 -6.992 -62.926 1.00 94.56 119 ASP A N 1
ATOM 980 C CA . ASP A 1 119 ? 40.788 -6.750 -64.302 1.00 94.56 119 ASP A CA 1
ATOM 981 C C . ASP A 1 119 ? 41.935 -6.222 -65.185 1.00 94.56 119 ASP A C 1
ATOM 983 O O . ASP A 1 119 ? 42.103 -6.646 -66.329 1.00 94.56 119 ASP A O 1
ATOM 987 N N . LYS A 1 120 ? 42.781 -5.328 -64.650 1.00 92.69 120 LYS A N 1
ATOM 988 C CA . LYS A 1 120 ? 43.976 -4.823 -65.353 1.00 92.69 120 LYS A CA 1
ATOM 989 C C . LYS A 1 120 ? 45.018 -5.909 -65.602 1.00 92.69 120 LYS A C 1
ATOM 991 O O . LYS A 1 120 ? 45.608 -5.931 -66.677 1.00 92.69 120 LYS A O 1
ATOM 996 N N . LEU A 1 121 ? 45.274 -6.767 -64.614 1.00 92.06 121 LEU A N 1
ATOM 997 C CA . LEU A 1 121 ? 46.223 -7.872 -64.757 1.00 92.06 121 LEU A CA 1
ATOM 998 C C . LEU A 1 121 ? 45.711 -8.893 -65.779 1.00 92.06 121 LEU A C 1
ATOM 1000 O O . LEU A 1 121 ? 46.454 -9.260 -66.681 1.00 92.06 121 LEU A O 1
ATOM 1004 N N . SER A 1 122 ? 44.424 -9.246 -65.721 1.00 90.00 122 SER A N 1
ATOM 1005 C CA . SER A 1 122 ? 43.799 -10.168 -66.676 1.00 90.00 122 SER A CA 1
ATOM 1006 C C . SER A 1 122 ? 43.809 -9.641 -68.114 1.00 90.00 122 SER A C 1
ATOM 1008 O O . SER A 1 122 ? 43.983 -10.429 -69.036 1.00 90.00 122 SER A O 1
ATOM 1010 N N . ASN A 1 123 ? 43.629 -8.332 -68.323 1.00 79.94 123 ASN A N 1
ATOM 1011 C CA . ASN A 1 123 ? 43.690 -7.724 -69.658 1.00 79.94 123 ASN A CA 1
ATOM 1012 C C . ASN A 1 123 ? 45.120 -7.553 -70.196 1.00 79.94 123 ASN A C 1
ATOM 1014 O O . ASN A 1 123 ? 45.280 -7.360 -71.394 1.00 79.94 123 ASN A O 1
ATOM 1018 N N . ASN A 1 124 ? 46.143 -7.581 -69.336 1.00 70.44 124 ASN A N 1
ATOM 1019 C CA . ASN A 1 124 ? 47.547 -7.509 -69.755 1.00 70.44 124 ASN A CA 1
ATOM 1020 C C . ASN A 1 124 ? 48.156 -8.893 -70.056 1.00 70.44 124 ASN A C 1
ATOM 1022 O O . ASN A 1 124 ? 49.226 -8.958 -70.656 1.00 70.44 124 ASN A O 1
ATOM 1026 N N . GLU A 1 125 ? 47.514 -9.980 -69.618 1.00 58.28 125 GLU A N 1
ATOM 1027 C CA . GLU A 1 125 ? 47.927 -11.369 -69.879 1.00 58.28 125 GLU A CA 1
ATOM 1028 C C . GLU A 1 125 ? 47.224 -12.002 -71.103 1.00 58.28 125 GLU A C 1
ATOM 1030 O O . GLU A 1 125 ? 47.482 -13.167 -71.416 1.00 58.28 125 GLU A O 1
ATOM 1035 N N . ALA A 1 126 ? 46.372 -11.245 -71.809 1.00 49.53 126 ALA A N 1
ATOM 1036 C CA . ALA A 1 126 ? 45.710 -11.614 -73.069 1.00 49.53 126 ALA A CA 1
ATOM 1037 C C . ALA A 1 126 ? 46.277 -10.815 -74.254 1.00 49.53 126 ALA A C 1
ATOM 1039 O O . ALA A 1 126 ? 46.381 -11.403 -75.356 1.00 49.53 126 ALA A O 1
#

InterPro domains:
  IPR028172 Intraflagellar transport protein 20 [PF14931] (4-121)
  IPR028172 Intraflagellar transport protein 20 [PTHR31978] (3-124)

Sequence (126 aa):
MPSICFDDDCQVRVLDKDNITHTQELEQESNQFATKLEEFHEIVKGVLEVMEGQAKRIEREKLKAIGQRNRVDSEVENRNRQKQMLELLIKEKKTELERYNLQFQSLSKIADEQQLLMDKLSNNEA

Secondary structure (DSSP, 8-state):
-PPPEE-TT--EESS-HHHHHHHHHHHHHHHHHHHHHHHHHHHHHHHHHHHHHHHHHHHHHHHHHHHHHHHHHHHHHHHHHHHHHHHHHHHHHHHHHHHHHHHHHHHHHHHHHHHHHHHHHHHH--

pLDDT: mean 93.07, std 9.83, range [49.44, 98.69]